Protein AF-A0A8S3GAY3-F1 (afdb_monomer)

Secondary structure (DSSP, 8-state):
--SS-EEEE-TT--EEE-TTT-TTHHHHHHHHHHHTT-------

Radius of gyration: 11.27 Å; Cα contacts (8 Å, |Δi|>4): 41; chains: 1; bounding box: 32×18×23 Å

Solvent-accessible surface area (backbone atoms only — not comparable to full-atom values): 2884 Å² total; per-residue (Å²): 83,62,86,89,53,64,73,52,60,51,101,85,65,50,78,34,62,36,56,84,85,35,74,73,40,67,69,53,54,48,53,58,40,44,78,68,78,45,88,84,60,80,59,130

Mean predicted aligned error: 2.17 Å

Organism: NCBI:txid392030

Nearest PDB structures (foldseek):
  3lrk-assembly1_A  TM=9.041E-01  e=3.852E-02  Saccharomyces cerevisiae
  3lrm-assembly1_D  TM=8.999E-01  e=4.442E-02  Saccharomyces cerevisiae
  8bsj-assembly1_SA  TM=5.057E-01  e=4.546E+00  Giardia duodenalis
  7qgg-assembly1_SA  TM=4.687E-01  e=5.628E+00  Rattus norvegicus

InterPro domains:
  IPR002241 Glycoside hydrolase, family 27 [PF16499] (1-43)
  IPR002241 Glycoside hydrolase, family 27 [PTHR11452] (1-44)
  IPR013785 Aldolase-type TIM barrel [G3DSA:3.20.20.70] (1-44)
  IPR017853 Glycoside hydrolase superfamily [SSF51445] (1-44)

Foldseek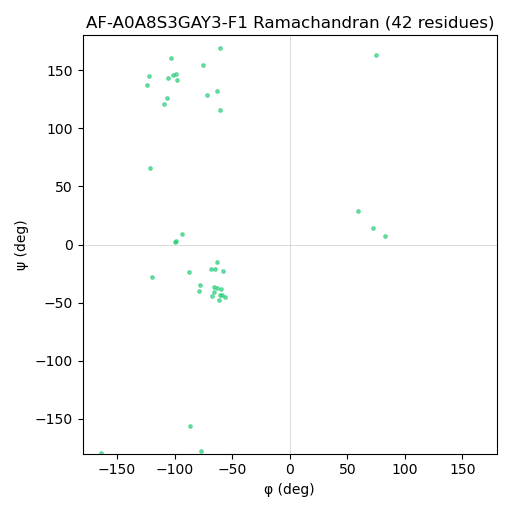 3Di:
DEPDQFDDADPVRHTDGDCVVCVVDPVVVQVVQVVVVHHDDDYD

Structure (mmCIF, N/CA/C/O backbone):
data_AF-A0A8S3GAY3-F1
#
_entry.id   AF-A0A8S3GAY3-F1
#
loop_
_atom_site.group_PDB
_atom_site.id
_atom_site.type_symbol
_atom_site.label_atom_id
_atom_site.label_alt_id
_atom_site.label_comp_id
_atom_site.label_asym_id
_atom_site.label_entity_id
_atom_site.label_seq_id
_atom_site.pdbx_PDB_ins_code
_atom_site.Cartn_x
_atom_site.Cartn_y
_atom_site.Cartn_z
_atom_site.occupancy
_atom_site.B_iso_or_equiv
_atom_site.auth_seq_id
_atom_site.auth_comp_id
_atom_site.auth_asym_id
_atom_site.auth_atom_id
_atom_site.pdbx_PDB_model_num
ATOM 1 N N . MET A 1 1 ? -4.608 -7.292 3.010 1.00 94.62 1 MET A N 1
ATOM 2 C CA . MET A 1 1 ? -4.218 -7.286 1.595 1.00 94.62 1 MET A CA 1
ATOM 3 C C . MET A 1 1 ? -3.032 -8.202 1.480 1.00 94.62 1 MET A C 1
ATOM 5 O O . MET A 1 1 ? -2.096 -8.015 2.248 1.00 94.62 1 MET A O 1
ATOM 9 N N . ASP A 1 2 ? -3.174 -9.227 0.651 1.00 94.19 2 ASP A N 1
ATOM 10 C CA . ASP A 1 2 ? -2.189 -10.296 0.484 1.00 94.19 2 ASP A CA 1
ATOM 11 C C . ASP A 1 2 ? -1.144 -9.892 -0.571 1.00 94.19 2 ASP A C 1
ATOM 13 O O . AS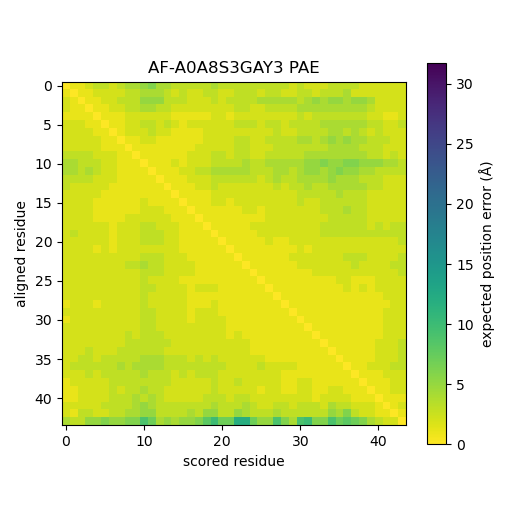P A 1 2 ? -0.949 -8.696 -0.780 1.00 94.19 2 ASP A O 1
ATOM 17 N N . ASP A 1 3 ? -0.475 -10.843 -1.214 1.00 93.00 3 ASP A N 1
ATOM 18 C CA . ASP A 1 3 ? 0.603 -10.588 -2.173 1.00 93.00 3 ASP A CA 1
ATOM 19 C C . ASP A 1 3 ? 0.182 -9.756 -3.413 1.00 93.00 3 ASP A C 1
ATOM 21 O O . ASP A 1 3 ? -1.000 -9.526 -3.680 1.00 93.00 3 ASP A O 1
ATOM 25 N N . CYS A 1 4 ? 1.175 -9.312 -4.192 1.00 93.75 4 CYS A N 1
ATOM 26 C CA . CYS A 1 4 ? 1.055 -8.576 -5.461 1.00 93.75 4 CYS A CA 1
ATOM 27 C C . CYS A 1 4 ? 0.585 -7.108 -5.373 1.00 93.75 4 CYS A C 1
ATOM 29 O O . CYS A 1 4 ? 0.247 -6.516 -6.396 1.00 93.75 4 CYS A O 1
ATOM 31 N N . TRP A 1 5 ? 0.587 -6.478 -4.192 1.00 95.31 5 TRP A N 1
ATOM 32 C CA . TRP A 1 5 ? 0.253 -5.045 -4.063 1.00 95.31 5 TRP A CA 1
ATOM 33 C C . TRP A 1 5 ? 1.450 -4.093 -4.239 1.00 95.31 5 TRP A C 1
ATOM 35 O O . TRP A 1 5 ? 1.266 -2.916 -4.558 1.00 95.31 5 TRP A O 1
ATOM 45 N N . GLN A 1 6 ? 2.666 -4.589 -4.000 1.00 95.19 6 GLN A N 1
ATOM 46 C CA . GLN A 1 6 ? 3.918 -3.838 -4.102 1.00 95.19 6 GLN A CA 1
ATOM 47 C C . GLN A 1 6 ? 4.626 -4.110 -5.433 1.00 95.19 6 GLN A C 1
ATOM 49 O O . GLN A 1 6 ? 4.589 -5.232 -5.934 1.00 95.19 6 GLN A O 1
ATOM 54 N N . VAL A 1 7 ? 5.319 -3.106 -5.978 1.00 96.69 7 VAL A N 1
ATOM 55 C CA . VAL A 1 7 ? 6.025 -3.211 -7.272 1.00 96.69 7 VAL A CA 1
ATOM 56 C C . VAL A 1 7 ? 7.526 -2.970 -7.179 1.00 96.69 7 VAL A C 1
ATOM 58 O O . VAL A 1 7 ? 8.282 -3.484 -8.000 1.00 96.69 7 VAL A O 1
ATOM 61 N N . SER A 1 8 ? 7.983 -2.187 -6.203 1.00 96.38 8 SER A N 1
ATOM 62 C CA . SER A 1 8 ? 9.401 -1.849 -6.061 1.00 96.38 8 SER A CA 1
ATOM 63 C C . SER A 1 8 ? 9.723 -1.291 -4.673 1.00 96.38 8 SER A C 1
ATOM 65 O O . SER A 1 8 ? 8.853 -1.174 -3.806 1.00 96.38 8 SER A O 1
ATOM 67 N N . ARG A 1 9 ? 10.998 -0.952 -4.459 1.00 97.56 9 ARG A N 1
ATOM 68 C CA . ARG A 1 9 ? 11.461 -0.135 -3.337 1.00 97.56 9 ARG A CA 1
ATOM 69 C C . ARG A 1 9 ? 12.193 1.092 -3.870 1.00 97.56 9 ARG A C 1
ATOM 71 O O . ARG A 1 9 ? 12.860 1.001 -4.900 1.00 97.56 9 ARG A O 1
ATOM 78 N N . ASP A 1 10 ? 12.055 2.221 -3.186 1.00 96.00 10 ASP A N 1
ATOM 79 C CA . ASP A 1 10 ? 12.797 3.440 -3.522 1.00 96.00 10 ASP A CA 1
ATOM 80 C C . ASP A 1 10 ? 14.260 3.385 -3.040 1.00 96.00 10 ASP A C 1
ATOM 82 O O . ASP A 1 10 ? 14.717 2.390 -2.471 1.00 96.00 10 ASP A O 1
ATOM 86 N N . SER A 1 11 ? 15.008 4.471 -3.257 1.00 97.75 11 SER A N 1
ATOM 87 C CA . SER A 1 11 ? 16.417 4.582 -2.853 1.00 97.75 11 SER A CA 1
ATOM 88 C C . SER A 1 11 ? 16.648 4.511 -1.339 1.00 97.75 11 SER A C 1
ATOM 90 O O . SER A 1 11 ? 17.780 4.288 -0.919 1.00 97.75 11 SER A O 1
ATOM 92 N N . GLN A 1 12 ? 15.600 4.675 -0.527 1.00 97.94 12 GLN A N 1
ATOM 93 C CA . GLN A 1 12 ? 15.628 4.537 0.931 1.00 97.94 12 GLN A CA 1
ATOM 94 C C . GLN A 1 12 ? 15.106 3.167 1.396 1.00 97.94 12 GLN A C 1
ATOM 96 O O . GLN A 1 12 ? 15.033 2.901 2.594 1.00 97.94 12 GLN A O 1
ATOM 101 N N . GLY A 1 13 ? 14.746 2.276 0.465 1.00 96.62 13 GLY A N 1
ATOM 102 C CA . GLY A 1 13 ? 14.205 0.952 0.761 1.00 96.62 13 GLY A CA 1
ATOM 103 C C . GLY A 1 13 ? 12.702 0.932 1.060 1.00 96.62 13 GLY A C 1
ATO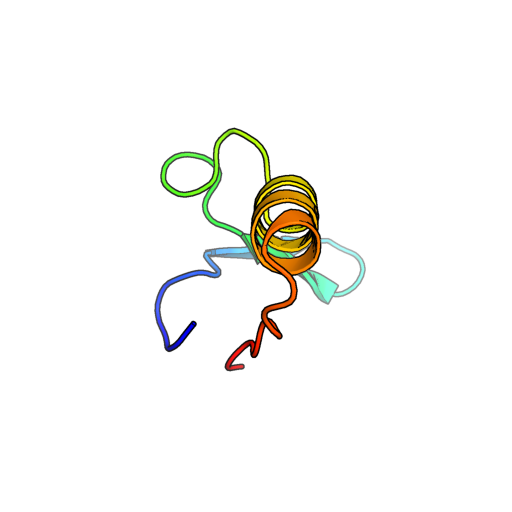M 104 O O . GLY A 1 13 ? 12.177 -0.125 1.435 1.00 96.62 13 GLY A O 1
ATOM 105 N N . THR A 1 14 ? 11.993 2.050 0.877 1.00 95.94 14 THR A N 1
ATOM 106 C CA . THR A 1 14 ? 10.547 2.160 1.123 1.00 95.94 14 THR A CA 1
ATOM 107 C C . THR A 1 14 ? 9.767 1.417 0.049 1.00 95.94 14 THR A C 1
ATOM 109 O O . THR A 1 14 ? 9.970 1.666 -1.140 1.00 95.94 14 THR A O 1
ATOM 112 N N . ILE A 1 15 ? 8.851 0.538 0.464 1.00 95.19 15 ILE A N 1
ATOM 113 C CA . ILE A 1 15 ? 7.970 -0.216 -0.439 1.00 95.19 15 ILE A CA 1
ATOM 114 C C . ILE A 1 15 ? 7.064 0.743 -1.213 1.00 95.19 15 ILE A C 1
ATOM 116 O O . ILE A 1 15 ? 6.411 1.601 -0.623 1.00 95.19 15 ILE A O 1
ATOM 120 N N . GLN A 1 16 ? 6.989 0.545 -2.525 1.00 96.44 16 GLN A N 1
ATOM 121 C CA . GLN A 1 16 ? 6.118 1.284 -3.429 1.00 96.44 16 GLN A CA 1
ATOM 122 C C . GLN A 1 16 ? 4.954 0.390 -3.865 1.00 96.44 16 GLN A C 1
ATOM 124 O O . GLN A 1 16 ? 5.170 -0.718 -4.364 1.00 96.44 16 GLN A O 1
ATOM 129 N N . ALA A 1 17 ? 3.726 0.873 -3.678 1.00 97.06 17 ALA A N 1
ATOM 130 C CA . ALA A 1 17 ? 2.522 0.213 -4.177 1.00 97.06 17 ALA A CA 1
ATOM 131 C C . ALA A 1 17 ? 2.376 0.407 -5.695 1.00 97.06 17 ALA A C 1
ATOM 133 O O . ALA A 1 17 ? 2.858 1.406 -6.229 1.00 97.06 17 ALA A O 1
ATOM 134 N N . ASP A 1 18 ? 1.689 -0.511 -6.382 1.00 96.81 18 ASP A N 1
ATOM 135 C CA . ASP A 1 18 ? 1.373 -0.344 -7.808 1.00 96.81 18 ASP A CA 1
ATOM 136 C C . ASP A 1 18 ? 0.509 0.920 -8.028 1.00 96.81 18 ASP A C 1
ATOM 138 O O . ASP A 1 18 ? -0.635 0.957 -7.563 1.00 96.81 18 ASP A O 1
ATOM 142 N N . PRO A 1 19 ? 0.994 1.952 -8.745 1.00 95.94 19 PRO A N 1
ATOM 143 C CA . PRO A 1 19 ? 0.230 3.177 -8.969 1.00 95.94 19 PRO A CA 1
ATOM 144 C C . PRO A 1 19 ? -0.990 2.976 -9.880 1.00 95.94 19 PRO A C 1
ATOM 146 O O . PRO A 1 19 ? -1.919 3.778 -9.826 1.00 95.94 19 PRO A O 1
ATOM 149 N N . ASN A 1 20 ? -1.027 1.923 -10.702 1.00 96.75 20 ASN A N 1
ATOM 150 C CA . ASN A 1 20 ? -2.183 1.615 -11.545 1.00 96.75 20 ASN A CA 1
ATOM 151 C C . ASN A 1 20 ? -3.294 0.936 -10.739 1.00 96.75 20 ASN A C 1
ATOM 153 O O . ASN A 1 20 ? -4.470 1.241 -10.935 1.00 96.75 20 ASN A O 1
ATOM 157 N N . ALA A 1 21 ? -2.931 0.034 -9.823 1.00 96.06 21 ALA A N 1
ATOM 158 C CA . ALA A 1 21 ? -3.894 -0.629 -8.943 1.00 96.06 21 ALA A CA 1
ATOM 159 C C . ALA A 1 21 ? -4.345 0.283 -7.788 1.00 96.06 21 ALA A C 1
ATOM 161 O O . ALA A 1 21 ? -5.508 0.248 -7.383 1.00 96.06 21 ALA A O 1
ATOM 162 N N . PHE A 1 22 ? -3.443 1.129 -7.281 1.00 96.81 22 PHE A N 1
ATOM 163 C CA . PHE A 1 22 ? -3.676 2.054 -6.170 1.00 96.81 22 PHE A CA 1
ATOM 164 C C . PHE A 1 22 ? -3.425 3.511 -6.596 1.00 96.81 22 PHE A C 1
ATOM 166 O O . PHE A 1 22 ? -2.528 4.163 -6.058 1.00 96.81 22 PHE A O 1
ATOM 173 N N . PRO A 1 23 ? -4.238 4.074 -7.508 1.00 97.25 23 PRO A N 1
ATOM 174 C CA . PRO A 1 23 ? -4.025 5.422 -8.051 1.00 97.25 23 PRO A CA 1
ATOM 175 C C . PRO A 1 23 ? -4.168 6.538 -7.008 1.00 97.2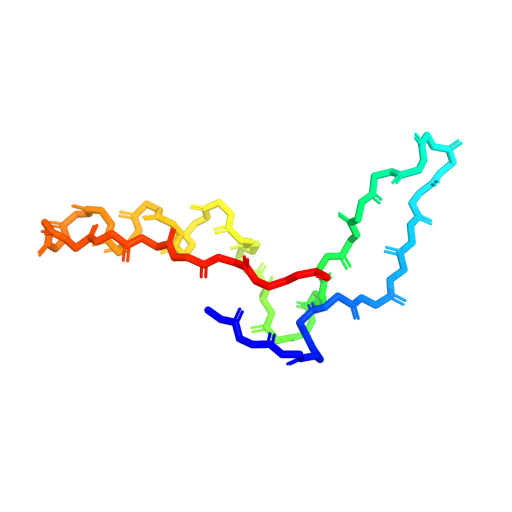5 23 PRO A C 1
ATOM 177 O O . PRO A 1 23 ? -3.640 7.632 -7.185 1.00 97.25 23 PRO A O 1
ATOM 180 N N . SER A 1 24 ? -4.866 6.272 -5.901 1.00 97.56 24 SER A N 1
ATOM 181 C CA . SER A 1 24 ? -4.970 7.180 -4.748 1.00 97.56 24 SER A CA 1
ATOM 182 C C . SER A 1 24 ? -4.006 6.821 -3.607 1.00 97.56 24 SER A C 1
ATOM 184 O O . SER A 1 24 ? -4.028 7.457 -2.556 1.00 97.56 24 SER A O 1
ATOM 186 N N . GLY A 1 25 ? -3.165 5.802 -3.804 1.00 96.31 25 GLY A N 1
ATOM 187 C CA . GLY A 1 25 ? -2.231 5.276 -2.816 1.00 96.31 25 GLY A CA 1
ATOM 188 C C . GLY A 1 25 ? -2.879 4.431 -1.713 1.00 96.31 25 GLY A C 1
ATOM 189 O O . GLY A 1 25 ? -4.082 4.488 -1.449 1.00 96.31 25 GLY A O 1
ATOM 190 N N . ILE A 1 26 ? -2.039 3.655 -1.023 1.00 96.94 26 ILE A N 1
ATOM 191 C CA . ILE A 1 26 ? -2.437 2.867 0.155 1.00 96.94 26 ILE A CA 1
ATOM 192 C C . ILE A 1 26 ? -2.996 3.737 1.295 1.00 96.94 26 ILE A C 1
ATOM 194 O O . ILE A 1 26 ? -3.984 3.309 1.893 1.00 96.94 26 ILE A O 1
ATOM 198 N N . PRO A 1 27 ? -2.469 4.946 1.593 1.00 96.94 27 PRO A N 1
ATOM 199 C CA . PRO A 1 27 ? -3.031 5.788 2.652 1.00 96.94 27 PRO A CA 1
ATOM 200 C C . PRO A 1 27 ? -4.520 6.100 2.458 1.00 96.94 27 PRO A C 1
ATOM 202 O O . PRO A 1 27 ? -5.305 5.904 3.381 1.00 96.94 27 PRO A O 1
ATOM 205 N N . ALA A 1 28 ? -4.942 6.464 1.240 1.00 98.25 28 ALA A N 1
ATOM 206 C CA . ALA A 1 28 ? -6.351 6.747 0.957 1.00 98.25 28 ALA A CA 1
ATOM 207 C C . ALA A 1 28 ? -7.247 5.511 1.154 1.00 98.25 28 ALA A C 1
ATOM 209 O O . ALA A 1 28 ? -8.370 5.616 1.654 1.00 98.25 28 ALA A O 1
ATOM 210 N N . LEU A 1 29 ? -6.749 4.322 0.795 1.00 97.75 29 LEU A N 1
ATOM 211 C CA . LEU A 1 29 ? -7.451 3.064 1.048 1.00 97.75 29 LEU A CA 1
ATOM 212 C C . LEU A 1 29 ? -7.574 2.780 2.553 1.00 97.75 29 LEU A C 1
ATOM 214 O O . LEU A 1 29 ? -8.634 2.350 3.010 1.00 97.75 29 LEU A O 1
ATOM 218 N N . VAL A 1 30 ? -6.520 3.041 3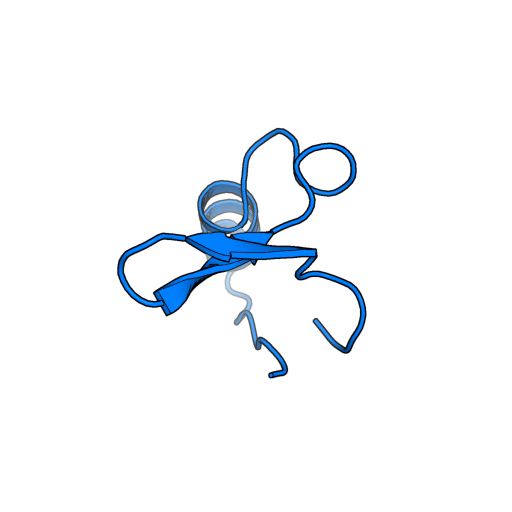.331 1.00 98.06 30 VAL A N 1
ATOM 219 C CA . VAL A 1 30 ? -6.538 2.889 4.793 1.00 98.06 30 VAL A CA 1
ATOM 220 C C . VAL A 1 30 ? -7.572 3.822 5.420 1.00 98.06 30 VAL A C 1
ATOM 222 O O . VAL A 1 30 ? -8.404 3.347 6.195 1.00 98.06 30 VAL A O 1
ATOM 225 N N . ASP A 1 31 ? -7.591 5.099 5.037 1.00 98.56 31 ASP A N 1
ATOM 226 C CA . ASP A 1 31 ? -8.570 6.076 5.529 1.00 98.56 31 ASP A CA 1
ATOM 227 C C . ASP A 1 31 ? -10.006 5.635 5.206 1.00 98.56 31 ASP A C 1
ATOM 229 O O . ASP A 1 31 ? -10.898 5.649 6.062 1.00 98.56 31 ASP A O 1
ATOM 233 N N . TYR A 1 32 ? -10.231 5.146 3.984 1.00 98.38 32 TYR A N 1
ATOM 234 C CA . TYR A 1 32 ? -11.522 4.612 3.554 1.00 98.38 32 TYR A CA 1
ATOM 23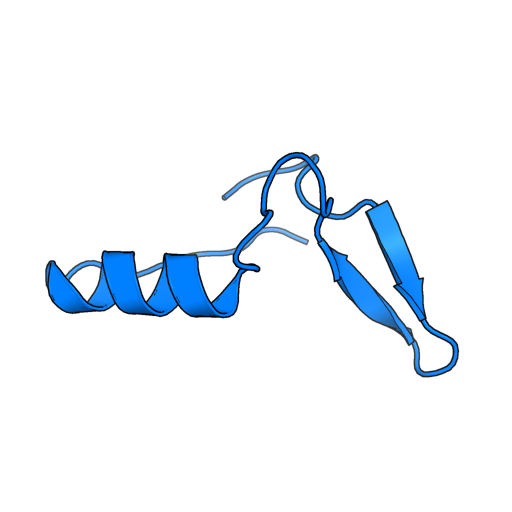5 C C . TYR A 1 32 ? -11.977 3.413 4.401 1.00 98.38 32 TYR A C 1
ATOM 237 O O . TYR A 1 32 ? -13.150 3.338 4.789 1.00 98.38 32 TYR A O 1
ATOM 245 N N . VAL A 1 33 ? -11.073 2.483 4.713 1.00 98.31 33 VAL A N 1
ATOM 246 C CA . VAL A 1 33 ? -11.357 1.309 5.554 1.00 98.31 33 V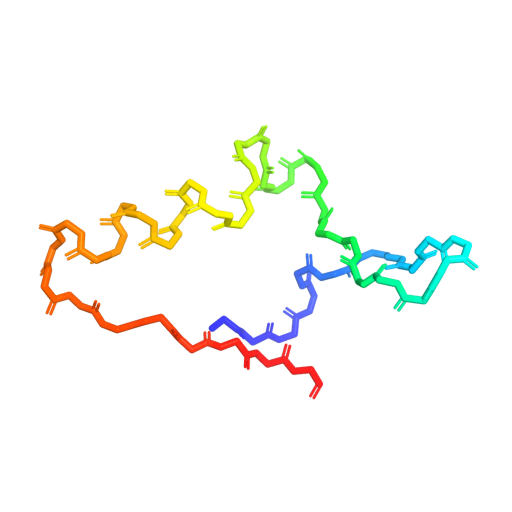AL A CA 1
ATOM 247 C C . VAL A 1 33 ? -11.634 1.729 7.001 1.00 98.31 33 VAL A C 1
ATOM 249 O O . VAL A 1 33 ? -12.618 1.282 7.596 1.00 98.31 33 VAL A O 1
ATOM 252 N N . GLN A 1 34 ? -10.834 2.640 7.554 1.00 98.25 34 GLN A N 1
ATOM 253 C CA . GLN A 1 34 ? -11.007 3.139 8.920 1.00 98.25 34 GLN A CA 1
ATOM 254 C C . GLN A 1 34 ? -12.308 3.930 9.095 1.00 98.25 34 GLN A C 1
ATOM 256 O O . GLN A 1 34 ? -12.986 3.760 10.110 1.00 98.25 34 GLN A O 1
ATOM 261 N N . SER A 1 35 ? -12.735 4.704 8.089 1.00 98.50 35 SE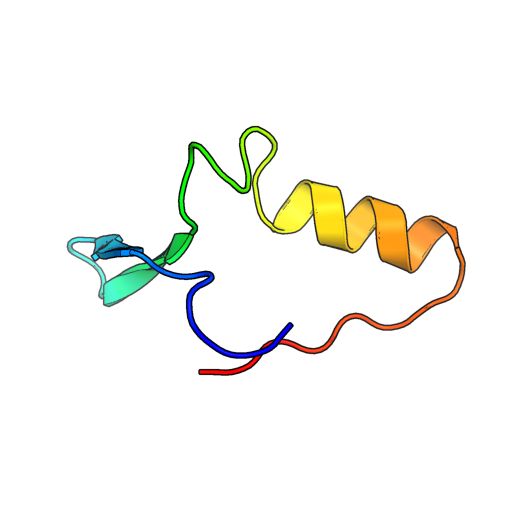R A N 1
ATOM 262 C CA . SER A 1 35 ? -14.031 5.408 8.104 1.00 98.50 35 SER A CA 1
ATOM 263 C C . SER A 1 35 ? -15.231 4.462 8.275 1.00 98.50 35 SER A C 1
ATOM 265 O O . SER A 1 35 ? -16.285 4.858 8.771 1.00 98.50 35 SER A O 1
ATOM 267 N N . ARG A 1 36 ? -15.054 3.180 7.928 1.00 98.31 36 ARG A N 1
ATOM 268 C CA . ARG A 1 36 ? -16.046 2.103 8.085 1.00 98.31 36 ARG A CA 1
ATOM 269 C C . ARG A 1 36 ? -15.905 1.329 9.391 1.00 98.31 36 ARG A C 1
ATOM 271 O O . ARG A 1 36 ? -16.569 0.311 9.560 1.00 98.31 36 ARG A O 1
ATOM 278 N N . LYS A 1 37 ? -15.067 1.799 10.321 1.00 98.31 37 LYS A N 1
ATOM 279 C CA . LYS A 1 37 ? -14.751 1.128 11.593 1.00 98.31 37 LYS A CA 1
ATOM 280 C C . LYS A 1 37 ? -14.150 -0.272 11.397 1.00 98.31 37 LYS A C 1
ATOM 282 O O . LYS A 1 37 ? -14.303 -1.142 12.251 1.00 98.31 37 LYS A O 1
ATOM 287 N N . LEU A 1 38 ? -13.459 -0.482 10.276 1.00 98.56 38 LEU A N 1
ATOM 288 C CA . LEU A 1 38 ? -12.732 -1.711 9.962 1.00 98.56 38 LEU A CA 1
ATOM 289 C C . LEU A 1 38 ? -11.226 -1.513 10.176 1.00 98.56 38 LEU A C 1
ATOM 291 O O . LEU A 1 38 ? -10.724 -0.389 10.205 1.00 98.56 38 LEU A O 1
ATOM 295 N N . LYS A 1 39 ? -10.495 -2.622 10.320 1.00 97.88 39 LYS A N 1
ATOM 296 C CA . LYS A 1 39 ? -9.028 -2.633 10.396 1.00 97.88 39 LYS A CA 1
ATOM 297 C C . LYS A 1 39 ? -8.439 -3.058 9.056 1.00 97.88 39 LYS A C 1
ATOM 299 O O . LYS A 1 39 ? -9.004 -3.914 8.380 1.00 97.88 39 LYS A O 1
ATOM 304 N N . PHE A 1 40 ? -7.290 -2.491 8.704 1.00 97.62 40 PHE A N 1
ATOM 305 C CA . PHE A 1 40 ? -6.561 -2.836 7.488 1.00 97.62 40 PHE A CA 1
ATOM 306 C C . PHE A 1 40 ? -5.280 -3.595 7.839 1.00 97.62 40 PHE A C 1
ATOM 308 O O . PHE A 1 40 ? -4.451 -3.091 8.591 1.00 97.62 40 PHE A O 1
ATOM 315 N N . GLY A 1 41 ? -5.147 -4.817 7.323 1.00 96.62 41 GLY A N 1
ATOM 316 C CA . GLY A 1 41 ? -3.933 -5.627 7.429 1.00 96.62 41 GLY A CA 1
ATOM 317 C C . GLY A 1 41 ? -3.188 -5.655 6.099 1.00 96.62 41 GLY A C 1
ATOM 318 O O . GLY A 1 41 ? -3.822 -5.705 5.041 1.00 96.62 41 GLY A O 1
ATOM 319 N N . LEU A 1 42 ? -1.860 -5.653 6.157 1.00 94.94 42 LEU A N 1
ATOM 320 C CA . LEU A 1 42 ? -0.968 -5.645 5.001 1.00 94.94 42 LEU A CA 1
ATOM 321 C C . LEU A 1 42 ? -0.017 -6.843 5.086 1.00 94.94 42 LEU A C 1
ATOM 323 O O . LEU A 1 42 ? 0.492 -7.129 6.169 1.00 94.94 42 LEU A O 1
ATOM 327 N N . TYR A 1 43 ? 0.198 -7.523 3.966 1.00 92.62 43 TYR A N 1
ATOM 328 C CA . TYR A 1 43 ? 1.165 -8.606 3.830 1.00 92.62 43 TYR A CA 1
ATOM 329 C C . TYR A 1 43 ? 2.468 -8.081 3.221 1.00 92.62 43 TYR A C 1
ATOM 331 O O . TYR A 1 43 ? 2.435 -7.223 2.336 1.00 92.62 43 TYR A O 1
ATOM 339 N N . SER A 1 44 ? 3.601 -8.591 3.700 1.00 83.38 44 SER A N 1
ATOM 340 C CA 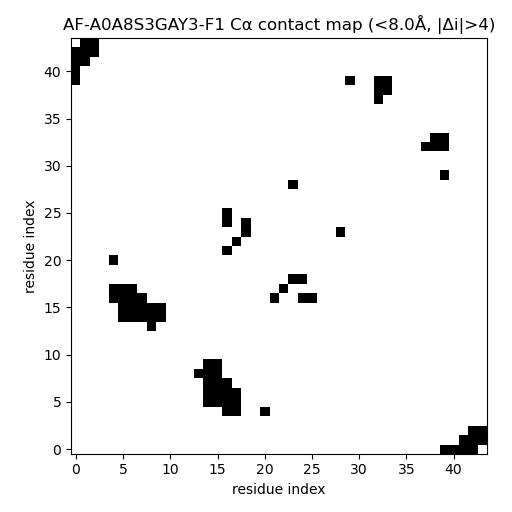. SER A 1 44 ? 4.928 -8.400 3.113 1.00 83.38 44 SER A CA 1
ATOM 341 C C . SER A 1 44 ? 5.746 -9.669 3.257 1.00 83.38 44 SER A C 1
ATOM 343 O O . SER A 1 44 ? 5.494 -10.421 4.224 1.00 83.38 44 SER A O 1
#

pLDDT: mean 96.39, std 2.48, range [83.38, 98.56]

Sequence (44 aa):
MDDCWQVSRDSQGTIQADPNAFPSGIPALVDYVQSRKLKFGLYS